Protein AF-A0A7J9CZD5-F1 (afdb_monomer_lite)

Structure (mmCIF, N/CA/C/O backbone):
data_AF-A0A7J9CZD5-F1
#
_entry.id   AF-A0A7J9CZD5-F1
#
loop_
_atom_site.group_PDB
_atom_site.id
_atom_site.type_symbol
_atom_site.label_atom_id
_atom_site.label_alt_id
_atom_site.label_comp_id
_atom_site.label_asym_id
_atom_site.label_entity_id
_atom_site.label_seq_id
_atom_site.pdbx_PDB_ins_code
_atom_site.Cartn_x
_atom_site.Cartn_y
_atom_site.Cartn_z
_atom_site.occupancy
_atom_site.B_iso_or_equiv
_atom_site.auth_seq_id
_atom_site.auth_comp_id
_atom_site.auth_asym_id
_atom_site.auth_atom_id
_atom_site.pdbx_PDB_model_num
ATOM 1 N N . MET A 1 1 ? 17.163 9.387 32.078 1.00 53.19 1 MET A N 1
ATOM 2 C CA . MET A 1 1 ? 16.287 8.700 31.115 1.00 53.19 1 MET A CA 1
ATOM 3 C C . MET A 1 1 ? 15.166 9.686 30.846 1.00 53.19 1 MET A C 1
ATOM 5 O O . MET A 1 1 ? 14.463 10.028 31.789 1.00 53.19 1 MET A O 1
ATOM 9 N N . GLY A 1 2 ? 15.174 10.329 29.673 1.00 62.50 2 GLY A N 1
ATOM 10 C CA . GLY A 1 2 ? 14.104 11.261 29.294 1.00 62.50 2 GLY A CA 1
ATOM 11 C C . GLY A 1 2 ? 12.787 10.498 29.127 1.00 62.50 2 GLY A C 1
ATOM 12 O O . GLY A 1 2 ? 12.842 9.270 29.063 1.00 62.50 2 GLY A O 1
ATOM 13 N N . PRO A 1 3 ? 11.632 11.182 29.114 1.00 61.31 3 PRO A N 1
ATOM 14 C CA . PRO A 1 3 ? 10.360 10.506 28.899 1.00 61.31 3 PRO A CA 1
ATOM 15 C C . PRO A 1 3 ? 10.436 9.736 27.577 1.00 61.31 3 PRO A C 1
ATOM 17 O O . PRO A 1 3 ? 10.769 10.320 26.548 1.00 61.31 3 PRO A O 1
ATOM 20 N N . GLU A 1 4 ? 10.203 8.425 27.633 1.00 62.16 4 GLU A N 1
ATOM 21 C CA . GLU A 1 4 ? 9.919 7.636 26.439 1.00 62.16 4 GLU A CA 1
ATOM 22 C C . GLU A 1 4 ? 8.648 8.238 25.840 1.00 62.16 4 GLU A C 1
ATOM 24 O O . GLU A 1 4 ? 7.620 8.318 26.521 1.00 62.16 4 GLU A O 1
ATOM 29 N N . GLU A 1 5 ? 8.752 8.786 24.625 1.00 62.38 5 GLU A N 1
ATOM 30 C CA . GLU A 1 5 ? 7.568 9.246 23.909 1.00 62.38 5 GLU A CA 1
ATOM 31 C C . GLU A 1 5 ? 6.599 8.064 23.817 1.00 62.38 5 GLU A C 1
ATOM 33 O O . GLU A 1 5 ? 7.050 6.942 23.565 1.00 62.38 5 GLU A O 1
ATOM 38 N N . PRO A 1 6 ? 5.301 8.266 24.107 1.00 58.88 6 PRO A N 1
ATOM 39 C CA . PRO A 1 6 ? 4.347 7.172 24.071 1.00 58.88 6 PRO A CA 1
ATOM 40 C C . PRO A 1 6 ? 4.425 6.534 22.687 1.00 58.88 6 PRO A C 1
ATOM 42 O O . PRO A 1 6 ? 4.335 7.247 21.691 1.00 58.88 6 PRO A O 1
ATOM 45 N N . GLU A 1 7 ? 4.627 5.214 22.628 1.00 61.84 7 GLU A N 1
ATOM 46 C CA . GLU A 1 7 ? 4.478 4.470 21.381 1.00 61.84 7 GLU A CA 1
ATOM 47 C C . GLU A 1 7 ? 3.106 4.839 20.817 1.00 61.84 7 GLU A C 1
ATOM 49 O O . GLU A 1 7 ? 2.075 4.523 21.423 1.00 61.84 7 GLU A O 1
ATOM 54 N N . ASP A 1 8 ? 3.106 5.591 19.711 1.00 62.91 8 ASP A N 1
ATOM 55 C CA . ASP A 1 8 ? 1.892 5.944 18.993 1.00 62.91 8 ASP A CA 1
ATOM 56 C C . ASP A 1 8 ? 1.073 4.664 18.842 1.00 62.91 8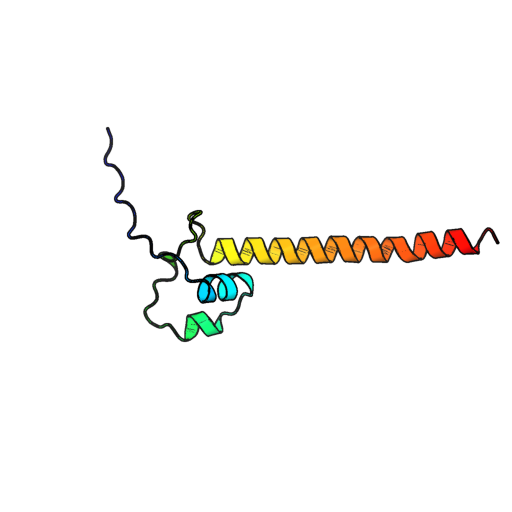 ASP A C 1
ATOM 58 O O . ASP A 1 8 ? 1.608 3.591 18.585 1.00 62.91 8 ASP A O 1
ATOM 62 N N . ASN A 1 9 ? -0.231 4.737 19.038 1.00 67.56 9 ASN A N 1
ATOM 63 C CA . ASN A 1 9 ? -1.163 3.638 18.840 1.00 67.56 9 ASN A CA 1
ATOM 64 C C . ASN A 1 9 ? -1.163 3.231 17.352 1.00 67.56 9 ASN A C 1
ATOM 66 O O . ASN A 1 9 ? -2.024 3.637 16.568 1.00 67.56 9 ASN A O 1
ATOM 70 N N . ILE A 1 10 ? -0.146 2.452 16.960 1.00 71.56 10 ILE A N 1
ATOM 71 C CA . ILE A 1 10 ? 0.171 2.117 15.574 1.00 71.56 10 ILE A CA 1
ATOM 72 C C . ILE A 1 10 ? -0.961 1.265 15.024 1.00 71.56 10 ILE A C 1
ATOM 74 O O . ILE A 1 1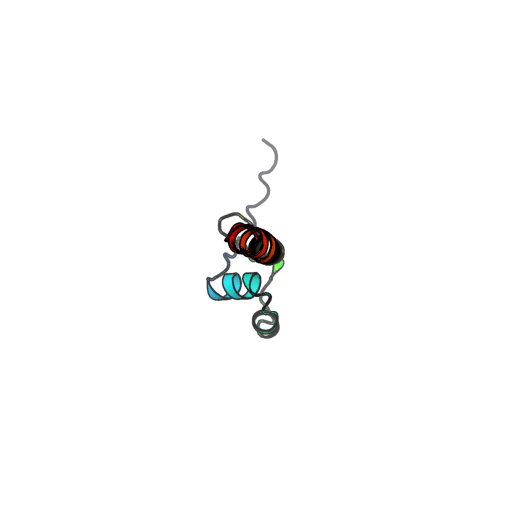0 ? -1.182 0.128 15.445 1.00 71.56 10 ILE A O 1
ATOM 78 N N . THR A 1 11 ? -1.667 1.810 14.038 1.00 88.38 11 THR A N 1
ATOM 79 C CA . THR A 1 11 ? -2.611 1.034 13.242 1.00 88.38 11 THR A CA 1
ATOM 80 C C . THR A 1 11 ? -1.889 0.585 11.983 1.00 88.38 11 THR A C 1
ATOM 82 O O . THR A 1 11 ? -1.560 1.394 11.115 1.00 88.38 11 THR A O 1
ATOM 85 N N . TYR A 1 12 ? -1.616 -0.712 11.870 1.00 91.88 12 TYR A N 1
ATOM 86 C CA . TYR A 1 12 ? -0.977 -1.239 10.670 1.00 91.88 12 TYR A CA 1
ATOM 87 C C . TYR A 1 12 ? -1.921 -1.182 9.470 1.00 91.88 12 TYR A C 1
ATOM 89 O O . TYR A 1 12 ? -3.107 -1.506 9.572 1.00 91.88 12 TYR A O 1
ATOM 97 N N . MET A 1 13 ? -1.382 -0.791 8.316 1.00 92.81 13 MET A N 1
ATOM 98 C CA . MET A 1 13 ? -2.099 -0.882 7.049 1.00 92.81 13 MET A CA 1
ATOM 99 C C . MET A 1 13 ? -2.439 -2.337 6.747 1.00 92.81 13 MET A C 1
ATOM 101 O O . MET A 1 13 ? -1.565 -3.205 6.734 1.00 92.81 13 MET A O 1
ATOM 105 N N . ASP A 1 14 ? -3.705 -2.590 6.431 1.00 92.56 14 ASP A N 1
ATOM 106 C CA . ASP A 1 14 ? -4.081 -3.847 5.804 1.00 92.56 14 ASP A CA 1
ATOM 107 C C . ASP A 1 14 ? -3.560 -3.912 4.352 1.00 92.56 14 ASP A C 1
ATOM 109 O O . ASP A 1 14 ? -3.201 -2.901 3.736 1.00 92.56 14 ASP A O 1
ATOM 113 N N . ALA A 1 15 ? -3.535 -5.119 3.785 1.00 93.88 15 ALA A N 1
ATOM 114 C CA . ALA A 1 15 ? -3.023 -5.347 2.434 1.00 93.88 15 ALA A CA 1
ATOM 115 C C . ALA A 1 15 ? -3.787 -4.563 1.348 1.00 93.88 15 ALA A C 1
ATOM 117 O O . ALA A 1 15 ? -3.197 -4.175 0.339 1.00 93.88 15 ALA A O 1
ATOM 118 N N . SER A 1 16 ? -5.088 -4.317 1.540 1.00 93.38 16 SER A N 1
ATOM 119 C CA . SER A 1 16 ? -5.908 -3.563 0.587 1.00 93.38 16 SER A CA 1
ATOM 120 C C . SER A 1 16 ? -5.568 -2.073 0.602 1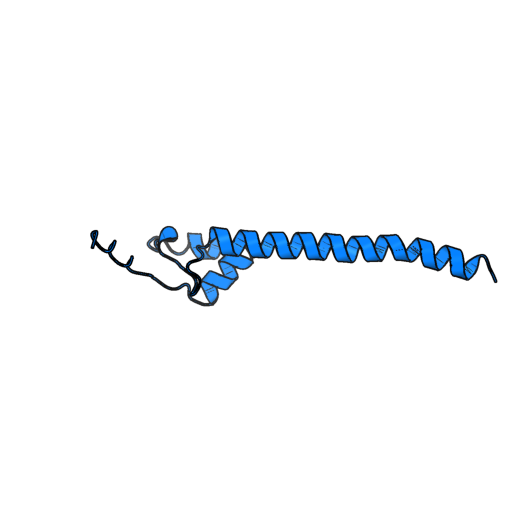.00 93.38 16 SER A C 1
ATOM 122 O O . SER A 1 16 ? -5.459 -1.462 -0.458 1.00 93.38 16 SER A O 1
ATOM 124 N N . LEU A 1 17 ? -5.322 -1.506 1.786 1.00 93.94 17 LEU A N 1
ATOM 125 C CA . LEU A 1 17 ? -4.906 -0.119 1.971 1.00 93.94 17 LEU A CA 1
ATOM 126 C C . LEU A 1 17 ? -3.480 0.110 1.475 1.00 93.94 17 LEU A C 1
ATOM 128 O O . LEU A 1 17 ? -3.237 1.097 0.787 1.00 93.94 17 LEU A O 1
ATOM 132 N N . TYR A 1 18 ? -2.561 -0.818 1.759 1.00 94.94 18 TYR A N 1
ATOM 133 C CA . TYR A 1 18 ? -1.201 -0.770 1.220 1.00 94.94 18 TYR A CA 1
ATOM 134 C C . TYR A 1 18 ? -1.216 -0.746 -0.311 1.00 94.94 18 TYR A C 1
ATOM 136 O O . TYR A 1 18 ? -0.597 0.114 -0.934 1.00 94.94 18 TYR A O 1
ATOM 144 N N . ARG A 1 19 ? -1.977 -1.660 -0.925 1.00 94.19 19 ARG A N 1
ATOM 145 C CA . ARG A 1 19 ? -2.114 -1.726 -2.380 1.00 94.19 19 ARG A CA 1
ATOM 146 C C . ARG A 1 19 ? -2.736 -0.454 -2.952 1.00 94.19 19 ARG A C 1
ATOM 148 O O . ARG A 1 19 ? -2.217 0.079 -3.924 1.00 94.19 19 ARG A O 1
ATOM 155 N N . ALA A 1 20 ? -3.807 0.051 -2.341 1.00 93.81 20 ALA A N 1
ATOM 156 C CA . ALA A 1 20 ? -4.438 1.293 -2.776 1.00 93.81 20 ALA A CA 1
ATOM 157 C C . ALA A 1 20 ? -3.481 2.493 -2.683 1.00 93.81 20 ALA A C 1
ATOM 159 O O . ALA A 1 20 ? -3.504 3.351 -3.560 1.00 93.81 20 ALA A O 1
ATOM 160 N N . ALA A 1 21 ? -2.617 2.538 -1.663 1.00 94.06 21 ALA A N 1
ATOM 161 C CA . ALA A 1 21 ? -1.580 3.560 -1.534 1.00 94.06 21 ALA A CA 1
ATOM 162 C C . ALA A 1 21 ? -0.514 3.435 -2.630 1.00 94.06 21 ALA A C 1
ATOM 164 O O . ALA A 1 21 ? -0.163 4.432 -3.250 1.00 94.06 21 ALA A O 1
ATOM 165 N N . ALA A 1 22 ? -0.041 2.216 -2.899 1.00 93.81 22 ALA A N 1
ATOM 166 C CA . ALA A 1 22 ? 0.949 1.945 -3.940 1.00 93.81 22 ALA A CA 1
ATOM 167 C C . ALA A 1 22 ? 0.423 2.276 -5.350 1.00 93.81 22 ALA A C 1
ATOM 169 O O . ALA A 1 22 ? 1.152 2.803 -6.183 1.00 93.81 22 ALA A O 1
ATOM 170 N N . GLU A 1 23 ? -0.855 1.999 -5.614 1.00 92.50 23 GLU A N 1
ATOM 171 C CA . GLU A 1 23 ? -1.512 2.279 -6.897 1.00 92.50 23 GLU A CA 1
ATOM 172 C C . GLU A 1 23 ? -2.010 3.733 -7.022 1.00 92.50 23 GLU A C 1
ATOM 174 O O . GLU A 1 23 ? -2.483 4.126 -8.088 1.00 92.50 23 GLU A O 1
ATOM 179 N N . GLY A 1 24 ? -1.952 4.534 -5.952 1.00 90.81 24 GLY A N 1
ATOM 180 C CA . GLY A 1 24 ? -2.534 5.878 -5.930 1.00 90.81 24 GLY A CA 1
ATOM 181 C C . GLY A 1 24 ? -4.065 5.892 -6.075 1.00 90.81 24 GLY A C 1
ATOM 182 O O . GLY A 1 24 ? -4.633 6.872 -6.558 1.00 90.81 24 GLY A O 1
ATOM 183 N N . ASN A 1 25 ? -4.755 4.817 -5.679 1.00 92.44 25 ASN 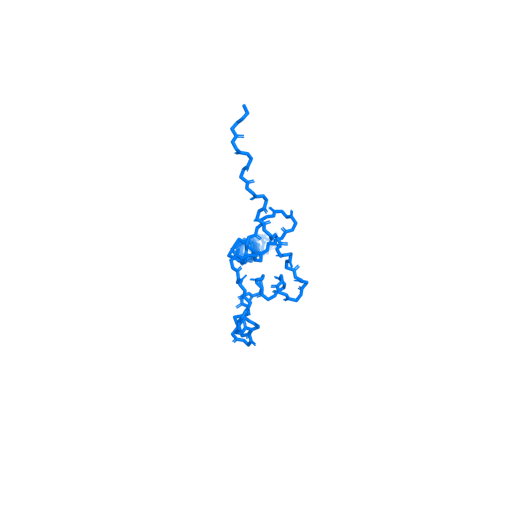A N 1
ATOM 184 C CA . ASN A 1 25 ? -6.208 4.689 -5.793 1.00 92.44 25 ASN A CA 1
ATOM 185 C C . ASN A 1 25 ? -6.927 5.429 -4.650 1.00 92.44 25 ASN A C 1
ATOM 187 O O . ASN A 1 25 ? -7.273 4.852 -3.616 1.00 92.44 25 ASN A O 1
ATOM 191 N N . ILE A 1 26 ? -7.162 6.728 -4.855 1.00 89.88 26 ILE A N 1
ATOM 192 C CA . ILE A 1 26 ? -7.743 7.637 -3.852 1.00 89.88 26 ILE A CA 1
ATOM 193 C C . ILE A 1 26 ? -9.187 7.248 -3.476 1.00 89.88 26 ILE A C 1
ATOM 195 O O . ILE A 1 26 ? -9.616 7.474 -2.342 1.00 89.88 26 ILE A O 1
ATOM 199 N N . GLU A 1 27 ? -9.941 6.611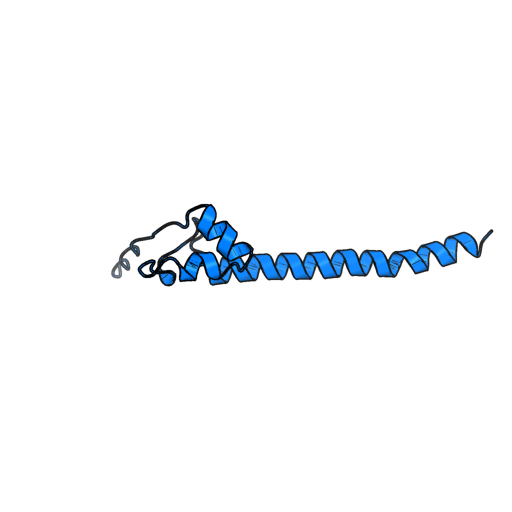 -4.376 1.00 91.50 27 GLU A N 1
ATOM 200 C CA . GLU A 1 27 ? -11.349 6.256 -4.136 1.00 91.50 27 GLU A CA 1
ATOM 201 C C . GLU A 1 27 ? -11.529 5.308 -2.941 1.00 91.50 27 GLU A C 1
ATOM 203 O O . GLU A 1 27 ? -12.493 5.435 -2.181 1.00 91.50 27 GLU A O 1
ATOM 208 N N . VAL A 1 28 ? -10.565 4.407 -2.714 1.00 91.00 28 VAL A N 1
ATOM 209 C CA . VAL A 1 28 ? -10.561 3.485 -1.565 1.00 91.00 28 VAL A CA 1
ATOM 210 C C . VAL A 1 28 ? -10.508 4.235 -0.231 1.00 91.00 28 VAL A C 1
ATOM 212 O O . VAL A 1 28 ? -11.069 3.765 0.760 1.00 91.00 28 VAL A O 1
ATOM 215 N N . PHE A 1 29 ? -9.875 5.409 -0.200 1.00 89.88 29 PHE A N 1
ATOM 216 C CA . PHE A 1 29 ? -9.749 6.236 1.000 1.00 89.88 29 PHE A CA 1
ATOM 217 C C . PHE A 1 29 ? -10.940 7.186 1.173 1.00 89.88 29 PHE A C 1
ATOM 219 O O . PHE A 1 29 ? -11.386 7.404 2.298 1.00 89.88 29 PHE A O 1
ATOM 226 N N . ASN A 1 30 ? -11.530 7.669 0.075 1.00 87.19 30 ASN A N 1
ATOM 227 C CA . ASN A 1 30 ? -12.715 8.536 0.109 1.00 87.19 30 ASN A CA 1
ATOM 228 C C . ASN A 1 30 ? -13.933 7.860 0.757 1.00 87.19 30 ASN A C 1
ATOM 230 O O . ASN A 1 30 ? -14.712 8.510 1.453 1.00 87.19 30 ASN A O 1
ATOM 234 N N . ASN A 1 31 ? -14.074 6.544 0.576 1.00 80.69 31 ASN A N 1
ATOM 235 C CA . ASN A 1 31 ? -15.173 5.761 1.146 1.00 80.69 31 ASN A CA 1
ATOM 236 C C . ASN A 1 31 ? -14.991 5.430 2.640 1.00 80.69 31 ASN A C 1
ATOM 238 O O . ASN A 1 31 ? -15.859 4.794 3.236 1.00 80.69 31 ASN A O 1
ATOM 242 N N . LYS A 1 32 ? -13.879 5.842 3.262 1.00 78.81 32 LYS A N 1
ATOM 243 C CA . LYS A 1 32 ? -13.539 5.522 4.656 1.00 78.81 32 LYS A CA 1
ATOM 244 C C . LYS A 1 32 ? -13.519 6.777 5.539 1.00 78.81 32 LYS A C 1
ATOM 246 O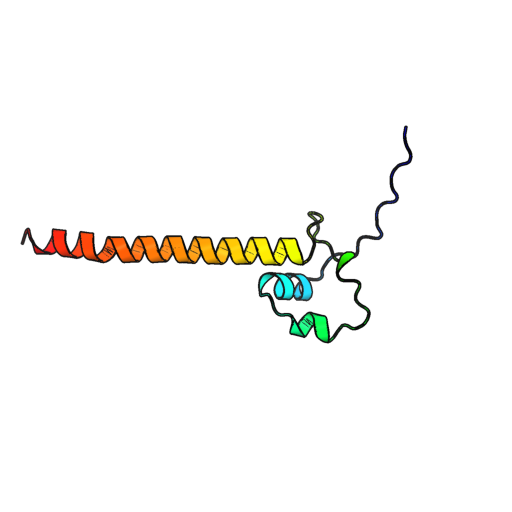 O . LYS A 1 32 ? -12.524 7.063 6.202 1.00 78.81 32 LYS A O 1
ATOM 251 N N . GLN A 1 33 ? -14.633 7.516 5.567 1.00 67.56 33 GLN A N 1
ATOM 252 C CA . GLN A 1 33 ? -14.842 8.649 6.482 1.00 67.56 33 GLN A CA 1
ATOM 253 C C . GLN A 1 33 ? -14.751 8.165 7.942 1.00 67.56 33 GLN A C 1
ATOM 255 O O . GLN A 1 33 ? -15.685 7.564 8.464 1.00 67.56 33 GLN A O 1
ATOM 260 N N . GLY A 1 34 ? -13.599 8.366 8.583 1.00 78.44 34 GLY A N 1
ATOM 261 C CA . GLY A 1 34 ? -13.309 7.898 9.947 1.00 78.44 34 GLY A CA 1
ATOM 262 C C . GLY A 1 34 ? -11.983 7.149 10.084 1.00 78.44 34 GLY A C 1
ATOM 263 O O . GLY A 1 34 ? -11.499 6.961 11.197 1.00 78.44 34 GLY A O 1
ATOM 264 N N . LEU A 1 35 ? -11.363 6.760 8.968 1.00 84.88 35 LEU A N 1
ATOM 265 C CA . LEU A 1 35 ? -10.015 6.205 8.969 1.00 84.88 35 LEU A CA 1
ATOM 266 C C . LEU A 1 35 ? -8.997 7.336 9.167 1.00 84.88 35 LEU A C 1
ATOM 268 O O . LEU A 1 35 ? -8.881 8.223 8.323 1.00 84.88 35 LEU A O 1
ATOM 272 N N . GLN A 1 36 ? -8.249 7.304 10.271 1.00 87.94 36 GLN A N 1
ATOM 273 C CA . GLN A 1 36 ? -7.142 8.234 10.502 1.00 87.94 36 GLN A CA 1
ATOM 274 C C . GLN A 1 36 ? -5.949 7.820 9.633 1.00 87.94 36 GLN A C 1
ATOM 276 O O . GLN A 1 36 ? -5.135 6.985 10.017 1.00 87.94 36 GLN A O 1
ATOM 281 N N . LEU A 1 37 ? -5.876 8.384 8.426 1.00 87.81 37 LEU A N 1
ATOM 282 C CA . LEU A 1 37 ? -4.856 8.065 7.419 1.00 87.81 37 LEU A CA 1
ATOM 283 C C . LEU A 1 37 ? -3.419 8.281 7.919 1.00 87.81 37 LEU A C 1
ATOM 285 O O . LEU A 1 37 ? -2.502 7.586 7.493 1.00 87.81 37 LEU A O 1
ATOM 289 N N . GLU A 1 38 ? -3.238 9.231 8.830 1.00 84.50 38 GLU A N 1
ATOM 290 C CA . GLU A 1 38 ? -1.959 9.611 9.439 1.00 84.50 38 GLU A CA 1
ATOM 291 C C . GLU A 1 38 ? -1.415 8.522 10.378 1.00 84.50 38 GLU A C 1
ATOM 293 O O . GLU A 1 38 ? -0.203 8.301 10.454 1.00 84.50 38 GLU A O 1
ATOM 298 N N . SER A 1 39 ? -2.326 7.806 11.043 1.00 87.69 39 SER A N 1
ATOM 299 C CA . SER A 1 39 ? -2.033 6.719 11.981 1.00 87.69 39 SER A CA 1
ATOM 300 C C . SER A 1 39 ? -1.759 5.389 11.281 1.00 87.69 39 SER A C 1
ATOM 302 O O . SER A 1 39 ? -1.298 4.444 11.921 1.00 87.69 39 SER A O 1
ATOM 304 N N . LEU A 1 40 ? -2.051 5.298 9.978 1.00 91.38 40 LEU A N 1
ATOM 305 C CA . LEU A 1 40 ? -1.780 4.110 9.180 1.00 91.38 40 LEU A CA 1
ATOM 306 C C . LEU A 1 40 ? -0.293 3.997 8.866 1.00 91.38 40 LEU A C 1
ATOM 308 O O . LEU A 1 40 ? 0.285 4.863 8.201 1.00 91.38 40 LEU A O 1
ATOM 312 N N . LYS A 1 41 ? 0.306 2.889 9.302 1.00 94.44 41 LYS A N 1
ATOM 313 C CA . LYS A 1 41 ? 1.734 2.616 9.133 1.00 94.44 41 LYS A CA 1
ATOM 314 C C . LYS A 1 41 ? 1.994 1.244 8.525 1.00 94.44 41 LYS A C 1
ATOM 316 O O . LYS A 1 41 ? 1.238 0.297 8.733 1.00 94.44 41 LYS A O 1
ATOM 321 N N . THR A 1 42 ? 3.079 1.118 7.775 1.00 93.31 42 THR A N 1
ATOM 322 C CA . THR A 1 42 ? 3.660 -0.189 7.445 1.00 93.31 42 THR A CA 1
ATOM 323 C C . THR A 1 42 ? 4.419 -0.741 8.661 1.00 93.31 42 THR A C 1
ATOM 325 O O . THR A 1 42 ? 4.702 0.010 9.597 1.00 93.31 42 THR A O 1
ATOM 328 N N . PRO A 1 43 ? 4.827 -2.025 8.661 1.00 91.12 43 PRO A N 1
ATOM 329 C CA . PRO A 1 43 ? 5.777 -2.540 9.654 1.00 91.12 43 PRO A CA 1
ATOM 330 C C . PRO A 1 43 ? 7.089 -1.739 9.727 1.00 91.12 43 PRO A C 1
ATOM 332 O O . PRO A 1 43 ? 7.730 -1.690 10.772 1.00 91.12 43 PRO A O 1
ATOM 335 N N . ASN A 1 44 ? 7.461 -1.066 8.634 1.00 91.88 44 ASN A N 1
ATOM 336 C CA . ASN A 1 44 ? 8.635 -0.198 8.558 1.00 91.88 44 ASN A CA 1
ATOM 337 C C . ASN A 1 44 ? 8.344 1.253 8.980 1.00 91.88 44 ASN A C 1
ATOM 339 O O . ASN A 1 44 ? 9.203 2.109 8.816 1.00 91.88 44 ASN A O 1
ATOM 343 N N . HIS A 1 45 ? 7.169 1.532 9.554 1.00 91.06 45 HIS A N 1
ATOM 344 C CA . HIS A 1 45 ? 6.735 2.860 10.011 1.00 91.06 45 HIS A CA 1
ATOM 345 C C . HIS A 1 45 ? 6.510 3.890 8.885 1.00 91.06 45 HIS A C 1
ATOM 347 O O . HIS A 1 45 ? 6.334 5.086 9.143 1.00 91.06 45 HIS A O 1
ATOM 353 N N . ASP A 1 46 ? 6.406 3.424 7.640 1.00 92.94 46 ASP A N 1
ATOM 354 C CA . ASP A 1 46 ? 6.065 4.256 6.489 1.00 92.94 46 ASP A CA 1
ATOM 355 C C . ASP A 1 46 ? 4.575 4.606 6.503 1.00 92.94 46 ASP A C 1
ATOM 357 O O . ASP A 1 46 ? 3.726 3.761 6.790 1.00 92.94 46 ASP A O 1
ATOM 361 N N . ASN A 1 47 ? 4.240 5.848 6.158 1.00 93.06 47 ASN A N 1
ATOM 362 C CA . ASN A 1 47 ? 2.849 6.266 5.953 1.00 93.06 47 ASN A CA 1
ATOM 363 C C . ASN A 1 47 ? 2.411 6.081 4.486 1.00 93.06 47 ASN A C 1
ATOM 365 O O . ASN A 1 47 ? 3.209 5.728 3.617 1.00 93.06 47 ASN A O 1
ATOM 369 N N . LEU A 1 48 ? 1.137 6.362 4.199 1.00 92.19 48 LEU A N 1
ATOM 370 C CA . LEU A 1 48 ? 0.564 6.238 2.850 1.00 92.19 48 LEU A CA 1
ATOM 371 C C . LEU A 1 48 ? 1.336 7.040 1.793 1.00 92.19 48 LEU A C 1
ATOM 373 O O . LEU A 1 48 ? 1.476 6.589 0.658 1.00 92.19 48 LEU A O 1
ATOM 377 N N . LEU A 1 49 ? 1.852 8.215 2.170 1.00 92.25 49 LEU A N 1
ATOM 378 C CA . LEU A 1 49 ? 2.618 9.069 1.268 1.00 92.25 49 LEU A CA 1
ATOM 379 C C . LEU A 1 49 ? 3.950 8.412 0.887 1.00 92.25 49 LEU A C 1
ATOM 381 O O . LEU A 1 49 ? 4.268 8.359 -0.296 1.00 92.25 49 LEU A O 1
ATOM 385 N N . HIS A 1 50 ? 4.682 7.850 1.853 1.00 94.38 50 HIS A N 1
ATOM 386 C CA . HIS A 1 50 ? 5.923 7.112 1.588 1.00 94.38 50 HIS A CA 1
ATOM 387 C C . HIS A 1 50 ? 5.682 5.928 0.640 1.00 94.38 50 HIS A C 1
ATOM 389 O O . HIS A 1 50 ? 6.423 5.759 -0.326 1.00 94.38 50 HIS A O 1
ATOM 395 N N . VAL A 1 51 ? 4.617 5.148 0.868 1.00 93.75 51 VAL A N 1
ATOM 396 C CA . VAL A 1 51 ? 4.263 3.997 0.015 1.00 93.75 51 VAL A CA 1
ATOM 397 C C . VAL A 1 51 ? 3.958 4.432 -1.422 1.00 93.75 51 VAL A C 1
ATOM 399 O O . VAL A 1 51 ? 4.445 3.814 -2.374 1.00 93.75 51 VAL A O 1
ATOM 402 N N . ASN A 1 52 ? 3.185 5.507 -1.593 1.00 93.25 52 ASN A N 1
ATOM 403 C CA . ASN A 1 52 ? 2.861 6.034 -2.917 1.00 93.25 52 ASN A CA 1
ATOM 404 C C . ASN A 1 52 ? 4.113 6.562 -3.640 1.00 93.25 52 ASN A C 1
ATOM 406 O O . ASN A 1 52 ? 4.340 6.208 -4.795 1.00 93.25 52 ASN A O 1
ATOM 410 N N . LEU A 1 53 ? 4.956 7.355 -2.964 1.00 92.06 53 LEU A N 1
ATOM 411 C CA . LEU A 1 53 ? 6.186 7.890 -3.564 1.00 92.06 53 LEU A CA 1
ATOM 412 C C . LEU A 1 53 ? 7.152 6.780 -3.976 1.00 92.06 53 LEU A C 1
ATOM 414 O O . LEU A 1 53 ? 7.581 6.763 -5.125 1.00 92.06 53 LEU A O 1
ATOM 418 N N . ALA A 1 54 ? 7.425 5.818 -3.091 1.00 90.12 54 ALA A N 1
ATOM 419 C CA . ALA A 1 54 ? 8.321 4.706 -3.400 1.00 90.12 54 ALA A CA 1
ATOM 420 C C . ALA A 1 54 ? 7.842 3.910 -4.627 1.00 90.12 54 ALA A C 1
ATOM 422 O O . ALA A 1 54 ? 8.643 3.456 -5.442 1.00 90.12 54 ALA A O 1
ATOM 423 N N . THR A 1 55 ? 6.525 3.766 -4.801 1.00 85.94 55 THR A N 1
ATOM 424 C CA . THR A 1 55 ? 5.960 3.047 -5.951 1.00 85.94 55 THR A CA 1
ATOM 425 C C . THR A 1 55 ? 6.024 3.873 -7.237 1.00 85.94 55 THR A C 1
ATOM 427 O O . THR A 1 55 ? 6.369 3.335 -8.291 1.00 85.94 55 THR A O 1
ATOM 430 N N . GLN A 1 56 ? 5.747 5.177 -7.170 1.00 79.94 56 GLN A N 1
ATOM 431 C CA . GLN A 1 56 ? 5.865 6.070 -8.325 1.00 79.94 56 GLN A CA 1
ATOM 432 C C . GLN A 1 56 ? 7.313 6.202 -8.800 1.00 79.94 56 GLN A C 1
ATOM 434 O O . GLN A 1 56 ? 7.567 6.123 -9.999 1.00 79.94 56 GLN A O 1
ATOM 439 N N . GLU A 1 57 ? 8.268 6.333 -7.880 1.00 74.94 57 GLU A N 1
ATOM 440 C CA . GLU A 1 57 ? 9.698 6.355 -8.198 1.00 74.94 57 GLU A CA 1
ATOM 441 C C . GLU A 1 57 ? 10.134 5.062 -8.893 1.00 74.94 57 GLU A C 1
ATOM 443 O O . GLU A 1 57 ? 10.800 5.111 -9.928 1.00 74.94 57 GLU A O 1
ATOM 448 N N . ASN A 1 58 ? 9.679 3.908 -8.397 1.00 76.75 58 ASN A N 1
ATOM 449 C CA . ASN A 1 58 ? 9.930 2.624 -9.046 1.00 76.75 58 ASN A CA 1
ATOM 450 C C . ASN A 1 58 ? 9.334 2.568 -10.462 1.00 76.75 58 ASN A C 1
ATOM 452 O O . ASN A 1 58 ? 9.984 2.072 -11.382 1.00 76.75 58 ASN A O 1
ATOM 456 N N . ALA A 1 59 ? 8.122 3.090 -10.665 1.00 72.44 59 ALA A N 1
ATOM 457 C CA . ALA A 1 59 ? 7.481 3.117 -11.978 1.00 72.44 59 ALA A CA 1
ATOM 458 C C . ALA A 1 59 ? 8.215 4.037 -12.971 1.00 72.44 59 ALA A C 1
ATOM 460 O O . ALA A 1 59 ? 8.422 3.648 -14.122 1.00 72.44 59 ALA A O 1
ATOM 461 N N . VAL A 1 60 ? 8.649 5.223 -12.528 1.00 76.88 60 VAL A N 1
ATOM 462 C CA . VAL A 1 60 ? 9.448 6.162 -13.336 1.00 76.88 60 VAL A CA 1
ATOM 463 C C . VAL A 1 60 ? 10.790 5.540 -13.705 1.00 76.88 60 VAL A C 1
ATOM 465 O O . VAL A 1 60 ? 11.150 5.511 -14.879 1.00 76.88 60 VAL A O 1
ATOM 468 N N . TRP A 1 61 ? 11.494 4.960 -12.731 1.00 79.75 61 TRP A N 1
ATOM 469 C CA . TRP A 1 61 ? 12.769 4.293 -12.972 1.00 79.75 61 TRP A CA 1
ATOM 470 C C . TRP A 1 61 ? 12.636 3.127 -13.964 1.00 79.75 61 TRP A C 1
ATOM 472 O O . TRP A 1 61 ? 13.446 2.999 -14.886 1.00 79.75 61 TRP A O 1
ATOM 482 N N . LEU A 1 62 ? 11.592 2.299 -13.830 1.00 76.56 62 LEU A N 1
ATOM 483 C CA . LEU A 1 62 ? 11.301 1.215 -14.775 1.00 76.56 62 LEU A CA 1
ATOM 484 C C . LEU A 1 62 ? 11.022 1.748 -16.184 1.00 76.56 62 LEU A C 1
ATOM 486 O O . LEU A 1 62 ? 11.546 1.200 -17.157 1.00 76.56 62 LEU A O 1
ATOM 490 N N . PHE A 1 63 ? 10.229 2.815 -16.300 1.00 76.50 63 PHE A N 1
ATOM 491 C CA . PHE A 1 63 ? 9.935 3.449 -17.582 1.00 76.50 63 PHE A CA 1
ATOM 492 C C . PHE A 1 63 ? 11.206 3.984 -18.248 1.00 76.50 63 PHE A C 1
ATOM 494 O O . PHE A 1 63 ? 11.456 3.674 -19.414 1.00 76.50 63 PHE A O 1
ATOM 501 N N . ASP A 1 64 ? 12.045 4.710 -17.509 1.00 82.19 64 ASP A N 1
ATOM 502 C CA . ASP A 1 64 ? 13.307 5.252 -18.015 1.00 82.19 64 ASP A CA 1
ATOM 503 C C . ASP A 1 64 ? 14.269 4.144 -18.459 1.00 82.19 64 ASP A C 1
ATOM 505 O O . ASP A 1 64 ? 14.900 4.245 -19.516 1.00 82.19 64 ASP A O 1
ATOM 509 N N . SER A 1 65 ? 14.343 3.052 -17.696 1.00 78.25 65 SER A N 1
ATOM 510 C CA . SER A 1 65 ? 15.197 1.901 -17.995 1.00 78.25 65 SER A CA 1
ATOM 511 C C . SER A 1 65 ? 14.753 1.169 -19.272 1.00 78.25 65 SER A C 1
ATOM 513 O O . SER A 1 65 ? 15.558 0.934 -20.178 1.00 78.25 65 SER A O 1
ATOM 515 N N . VAL A 1 66 ? 13.450 0.892 -19.415 1.00 79.50 66 VAL A N 1
ATOM 516 C CA . VAL A 1 66 ? 12.877 0.270 -20.624 1.00 79.50 66 VAL A CA 1
ATOM 517 C C . VAL A 1 66 ? 12.997 1.199 -21.835 1.00 79.50 66 VAL A C 1
ATOM 519 O O . VAL A 1 66 ? 13.384 0.764 -22.920 1.00 79.50 66 VAL A O 1
ATOM 522 N N . HIS A 1 67 ? 12.723 2.491 -21.668 1.00 78.94 67 HIS A N 1
ATOM 523 C CA . HIS A 1 67 ? 12.866 3.484 -22.730 1.00 78.94 67 HIS A CA 1
ATOM 524 C C . HIS A 1 67 ? 14.325 3.627 -23.200 1.00 78.94 67 HIS A C 1
ATOM 526 O O . HIS A 1 67 ? 14.579 3.741 -24.402 1.00 78.94 67 HIS A O 1
ATOM 532 N N . SER A 1 68 ? 15.294 3.562 -22.281 1.00 76.00 68 SER A N 1
ATOM 533 C CA . SER A 1 68 ? 16.723 3.526 -22.611 1.00 76.00 68 SER A CA 1
ATOM 534 C C . SER A 1 68 ? 17.079 2.303 -23.463 1.00 76.00 68 SER A C 1
ATOM 536 O O . SER A 1 68 ? 17.744 2.437 -24.493 1.00 76.00 68 SER A O 1
ATOM 538 N N . LEU A 1 69 ? 16.554 1.122 -23.115 1.00 73.88 69 LEU A N 1
ATOM 539 C CA . LEU A 1 69 ? 16.727 -0.090 -23.917 1.00 73.88 69 LEU A CA 1
ATOM 540 C C . LEU A 1 69 ? 16.176 0.093 -25.342 1.00 73.88 69 LEU A C 1
ATOM 542 O O . LEU A 1 69 ? 16.880 -0.193 -26.311 1.00 73.88 69 LEU A O 1
ATOM 546 N N . PHE A 1 70 ? 14.966 0.643 -25.491 1.00 73.44 70 PHE A N 1
ATOM 547 C CA . PHE A 1 70 ? 14.379 0.931 -26.807 1.00 73.44 70 PHE A CA 1
ATOM 548 C C . PHE A 1 70 ? 15.203 1.917 -27.644 1.00 73.44 70 PHE A C 1
ATOM 550 O O . PHE A 1 70 ? 15.260 1.761 -28.860 1.00 73.44 70 PHE A O 1
ATOM 557 N N . LYS A 1 71 ? 15.874 2.903 -27.034 1.00 74.62 71 LYS A N 1
ATOM 558 C CA . LYS A 1 71 ? 16.778 3.819 -27.757 1.00 74.62 71 LYS A CA 1
ATOM 559 C C . LYS A 1 71 ? 18.035 3.132 -28.287 1.00 74.62 71 LYS A C 1
ATOM 561 O O . LYS A 1 71 ? 18.557 3.543 -29.322 1.00 74.62 71 LYS A O 1
ATOM 566 N N . LEU A 1 72 ? 18.520 2.095 -27.607 1.00 65.81 72 LEU A N 1
ATOM 567 C CA . LEU A 1 72 ? 19.684 1.327 -28.054 1.00 65.81 72 LEU A CA 1
ATOM 568 C C . LEU A 1 72 ? 19.343 0.381 -29.213 1.00 65.81 72 LEU A C 1
ATOM 570 O O . LEU A 1 72 ? 20.188 0.147 -30.076 1.00 65.81 72 LEU A O 1
ATOM 574 N N . PHE A 1 73 ? 18.107 -0.120 -29.281 1.00 60.53 73 PHE A N 1
ATOM 575 C CA . PHE A 1 73 ? 17.662 -1.040 -30.334 1.00 60.53 73 PHE A CA 1
ATOM 576 C C . PHE A 1 73 ? 17.924 -0.553 -31.780 1.00 60.53 73 PHE A C 1
ATOM 578 O O . PHE A 1 73 ? 18.504 -1.324 -32.547 1.00 60.53 73 PHE A O 1
ATOM 585 N N . PRO A 1 74 ? 17.591 0.691 -32.187 1.00 61.50 74 PRO A N 1
ATOM 586 C CA . PRO A 1 74 ? 17.890 1.168 -33.538 1.00 61.50 74 PRO A CA 1
ATOM 587 C C . PRO A 1 74 ? 19.393 1.312 -33.820 1.00 61.50 74 PRO A C 1
ATOM 589 O O . PRO A 1 74 ? 19.807 1.111 -34.959 1.00 61.50 74 PRO A O 1
ATOM 592 N N . ALA A 1 75 ? 20.228 1.601 -32.814 1.00 58.00 75 ALA A N 1
ATOM 593 C CA . ALA A 1 75 ? 21.677 1.712 -33.007 1.00 58.00 75 ALA A CA 1
ATOM 594 C C . ALA A 1 75 ? 22.321 0.351 -33.326 1.00 58.00 75 ALA A C 1
ATOM 596 O O . ALA A 1 75 ? 23.148 0.260 -34.230 1.00 58.00 75 ALA A O 1
ATOM 597 N N . TYR A 1 76 ? 21.896 -0.719 -32.647 1.00 57.50 76 TYR A N 1
ATOM 598 C CA . TYR A 1 76 ? 22.359 -2.075 -32.954 1.00 57.50 76 TYR A CA 1
ATOM 599 C C . TYR A 1 76 ? 21.812 -2.584 -34.294 1.00 57.50 76 TYR A C 1
ATOM 601 O O . TYR A 1 76 ? 22.566 -3.164 -35.072 1.00 57.50 76 TYR A O 1
ATOM 609 N N . TYR A 1 77 ? 20.539 -2.325 -34.614 1.00 56.62 77 TYR A N 1
ATOM 610 C CA . TYR A 1 77 ? 19.942 -2.761 -35.884 1.00 56.62 77 TYR A CA 1
ATOM 611 C C . TYR A 1 77 ? 20.623 -2.120 -37.106 1.00 56.62 77 TYR A C 1
ATOM 613 O O . TYR A 1 77 ? 20.847 -2.789 -38.111 1.00 56.62 77 TYR A O 1
ATOM 621 N N . VAL A 1 78 ? 20.998 -0.838 -37.018 1.00 58.28 78 VAL A N 1
ATOM 622 C CA . VAL A 1 78 ? 21.707 -0.130 -38.099 1.00 58.28 78 VAL A CA 1
ATOM 623 C C . VAL A 1 78 ? 23.147 -0.624 -38.264 1.00 58.28 78 VAL A C 1
ATOM 625 O O . VAL A 1 78 ? 23.612 -0.716 -39.395 1.00 58.28 78 VAL A O 1
ATOM 628 N N . LEU A 1 79 ? 23.853 -0.969 -37.181 1.00 58.91 79 LEU A N 1
ATOM 629 C CA . LEU A 1 79 ? 25.214 -1.515 -37.273 1.00 58.91 79 LEU A CA 1
ATOM 630 C C . LEU A 1 79 ? 25.225 -2.922 -37.894 1.00 58.91 79 LEU A C 1
ATOM 632 O O . LEU A 1 79 ? 26.002 -3.174 -38.806 1.00 58.91 79 LEU A O 1
ATOM 636 N N . PHE A 1 80 ? 24.311 -3.811 -37.487 1.00 54.12 80 PHE A N 1
ATOM 637 C CA . PHE A 1 80 ? 24.270 -5.192 -37.992 1.00 54.12 80 PHE A CA 1
ATOM 638 C C . PHE A 1 80 ? 23.875 -5.327 -39.475 1.00 54.12 80 PHE A C 1
ATOM 640 O O . PHE A 1 80 ? 24.256 -6.309 -40.103 1.00 54.12 80 PHE A O 1
ATOM 647 N N . TYR A 1 81 ? 23.138 -4.368 -40.047 1.00 54.81 81 TYR A N 1
ATOM 648 C CA . TYR A 1 81 ? 22.736 -4.390 -41.466 1.00 54.81 81 TYR A CA 1
ATOM 649 C C . TYR A 1 81 ? 23.600 -3.516 -42.385 1.00 54.81 81 TYR A C 1
ATOM 651 O O . TYR A 1 81 ? 23.384 -3.514 -43.594 1.00 54.81 81 TYR A O 1
ATOM 659 N N . ARG A 1 82 ? 24.558 -2.754 -41.843 1.00 50.31 82 ARG A N 1
ATOM 660 C CA . ARG A 1 82 ? 25.500 -1.955 -42.645 1.00 50.31 82 ARG A CA 1
ATOM 661 C C . ARG A 1 82 ? 26.768 -2.728 -43.021 1.00 50.31 82 ARG A C 1
ATOM 663 O O . ARG A 1 82 ? 27.436 -2.336 -43.971 1.00 50.31 82 ARG A O 1
ATOM 670 N N . ASP A 1 83 ? 27.058 -3.806 -42.297 1.00 54.25 83 ASP A N 1
ATOM 671 C CA . ASP A 1 83 ? 28.222 -4.676 -42.499 1.00 54.25 83 ASP A CA 1
ATOM 672 C C . ASP A 1 83 ? 27.877 -5.998 -43.232 1.00 54.25 83 ASP A C 1
ATOM 674 O O . ASP A 1 83 ? 28.691 -6.923 -43.231 1.00 54.25 83 ASP A O 1
ATOM 678 N N . LEU A 1 84 ? 26.687 -6.097 -43.851 1.00 52.31 84 LEU A N 1
ATOM 679 C CA . LEU A 1 84 ? 26.269 -7.221 -44.710 1.00 52.31 84 LEU A CA 1
ATOM 680 C C . LEU A 1 84 ? 26.321 -6.855 -46.201 1.00 52.31 84 LEU A C 1
ATOM 682 O O . LEU A 1 84 ? 25.890 -5.729 -46.544 1.00 52.31 84 LEU A O 1
#

Organism: Gossypium gossypioides (NCBI:txid34282)

pLDDT: mean 79.19, std 13.93, range [50.31, 94.94]

Sequence (84 aa):
MGPEEPEDNITYMDASLYRAAAEGNIEVFNNKQGLQLESLKTPNHDNLLHVNLATQENAVWLFDSVHSLFKLFPAYYVLFYRDL

Radius of gyration: 21.98 Å; chains: 1; bounding box: 43×18×76 Å

Secondary structure (DSSP, 8-state):
-PPPPP----EEPPHHHHHHHHTT-THHHHT-TT--GGGEE-TT---HHHHHHHHHHHHHHHHHHHHHHHHHHHHHHHHHHH--

Foldseek 3Di:
DPDDDPPQPADEDDPVLLVCLLVVVCVVVVVDPPDPQQSYAHPVRDGSPRSNVVNVVVVVVVVVVVVVVVVVVVVVVVVVVVVD